Protein AF-A0AAF0S7D5-F1 (afdb_monomer_lite)

Structure (mmCIF, N/CA/C/O backbone):
data_AF-A0AAF0S7D5-F1
#
_entry.id   AF-A0AAF0S7D5-F1
#
loop_
_atom_site.group_PDB
_atom_site.id
_atom_site.type_symbol
_atom_site.label_atom_id
_atom_site.label_alt_id
_atom_site.label_comp_id
_atom_site.label_asym_id
_atom_site.label_entity_id
_atom_site.label_seq_id
_atom_site.pdbx_PDB_ins_code
_atom_site.Cartn_x
_atom_site.Cartn_y
_atom_site.Cartn_z
_atom_site.occupancy
_atom_site.B_iso_or_equiv
_atom_site.auth_seq_id
_atom_site.auth_comp_id
_atom_site.auth_asym_id
_atom_site.auth_atom_id
_atom_site.pdbx_PDB_model_num
ATOM 1 N N . MET A 1 1 ? 18.172 67.595 -21.395 1.00 47.00 1 MET A N 1
ATOM 2 C CA . MET A 1 1 ? 19.468 67.502 -22.090 1.00 47.00 1 MET A CA 1
ATOM 3 C C . MET A 1 1 ? 19.290 66.532 -23.245 1.00 47.00 1 MET A C 1
ATOM 5 O O . MET A 1 1 ? 18.990 65.375 -22.992 1.00 47.00 1 MET A O 1
ATOM 9 N N . CYS A 1 2 ? 19.377 67.025 -24.478 1.00 46.69 2 CYS A N 1
ATOM 10 C CA . CYS A 1 2 ? 19.460 66.214 -25.693 1.00 46.69 2 CYS A CA 1
ATOM 11 C C . CYS A 1 2 ? 20.924 66.235 -26.140 1.00 46.69 2 CYS A C 1
ATOM 13 O O . CYS A 1 2 ? 21.503 67.315 -26.085 1.00 46.69 2 CYS A O 1
ATOM 15 N N . ASN A 1 3 ? 21.475 65.078 -26.512 1.00 45.53 3 ASN A N 1
ATOM 16 C CA . ASN A 1 3 ? 22.605 64.801 -27.423 1.00 45.53 3 ASN A CA 1
ATOM 17 C C . ASN A 1 3 ? 23.009 63.340 -27.114 1.00 45.53 3 ASN A C 1
ATOM 19 O O . ASN A 1 3 ? 23.213 63.027 -25.947 1.00 45.53 3 ASN A O 1
ATOM 23 N N . GLY A 1 4 ? 23.026 62.363 -28.019 1.00 52.81 4 GLY A N 1
ATOM 24 C CA . GLY A 1 4 ? 23.116 62.413 -29.475 1.00 52.81 4 GLY A CA 1
ATOM 25 C C . GLY A 1 4 ? 24.525 61.998 -29.887 1.00 52.81 4 GLY A C 1
ATOM 26 O O . GLY A 1 4 ? 25.286 62.858 -30.307 1.00 52.81 4 GLY A O 1
ATOM 27 N N . ASP A 1 5 ? 24.861 60.716 -29.716 1.00 50.19 5 ASP A N 1
ATOM 28 C CA . ASP A 1 5 ? 26.110 60.125 -30.208 1.00 50.19 5 ASP A CA 1
ATOM 29 C C . ASP A 1 5 ? 25.774 58.965 -31.151 1.00 50.19 5 ASP A C 1
ATOM 31 O O . ASP A 1 5 ? 25.439 57.848 -30.746 1.00 50.19 5 ASP A O 1
ATOM 35 N N . ASP A 1 6 ? 25.811 59.302 -32.435 1.00 62.09 6 ASP A N 1
ATOM 36 C CA . ASP A 1 6 ? 25.769 58.421 -33.588 1.00 62.09 6 ASP A CA 1
ATOM 37 C C . ASP A 1 6 ? 27.044 57.579 -33.695 1.00 62.09 6 ASP A C 1
ATOM 39 O O . ASP A 1 6 ? 28.161 58.086 -33.580 1.00 62.09 6 ASP A O 1
ATOM 43 N N . GLY A 1 7 ? 26.893 56.303 -34.049 1.00 50.06 7 GLY A N 1
ATOM 44 C CA . GLY A 1 7 ? 28.019 55.546 -34.580 1.00 50.06 7 GLY A CA 1
ATOM 45 C C . GLY A 1 7 ? 27.858 54.040 -34.520 1.00 50.06 7 GLY A C 1
ATOM 46 O O . GLY A 1 7 ? 28.383 53.419 -33.607 1.00 50.06 7 GLY A O 1
ATOM 47 N N . TRP A 1 8 ? 27.231 53.447 -35.541 1.00 46.16 8 TRP A N 1
ATOM 48 C CA . TRP A 1 8 ? 27.821 52.274 -36.200 1.00 46.16 8 TRP A CA 1
ATOM 49 C C . TRP A 1 8 ? 27.163 52.007 -37.562 1.00 46.16 8 TRP A C 1
ATOM 51 O O . TRP A 1 8 ? 26.307 51.136 -37.725 1.00 46.16 8 TRP A O 1
ATOM 61 N N . SER A 1 9 ? 27.604 52.748 -38.579 1.00 54.00 9 SER A N 1
ATOM 62 C CA . SER A 1 9 ? 27.544 52.269 -39.960 1.00 54.00 9 SER A CA 1
ATOM 63 C C . SER A 1 9 ? 28.423 51.025 -40.068 1.00 54.00 9 SER A C 1
ATOM 65 O O . SER A 1 9 ? 29.644 51.112 -39.992 1.00 54.00 9 SER A O 1
ATOM 67 N N . GLY A 1 10 ? 27.794 49.865 -40.230 1.00 51.62 10 GLY A N 1
ATOM 68 C CA . GLY A 1 10 ? 28.463 48.573 -40.358 1.00 51.62 10 GLY A CA 1
ATOM 69 C C . GLY A 1 10 ? 27.780 47.688 -41.389 1.00 51.62 10 GLY A C 1
ATOM 70 O O . GLY A 1 10 ? 27.413 46.556 -41.098 1.00 51.62 10 GLY A O 1
ATOM 71 N N . MET A 1 11 ? 27.582 48.221 -42.594 1.00 58.31 11 MET A N 1
ATOM 72 C CA . MET A 1 11 ? 27.340 47.422 -43.792 1.00 58.31 11 MET A CA 1
ATOM 73 C C . MET A 1 11 ? 28.552 46.508 -44.028 1.00 58.31 11 MET A C 1
ATOM 75 O O . MET A 1 11 ? 29.620 46.948 -44.437 1.00 58.31 11 MET A O 1
ATOM 79 N N . GLY A 1 12 ? 28.392 45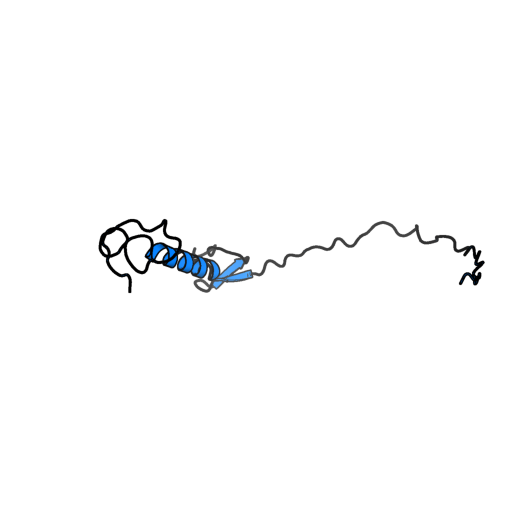.228 -43.712 1.00 53.09 12 GLY A N 1
ATOM 80 C CA . GLY A 1 12 ? 29.398 44.190 -43.901 1.00 53.09 12 GLY A CA 1
ATOM 81 C C . GLY A 1 12 ? 28.710 42.919 -44.365 1.00 53.09 12 GLY A C 1
ATOM 82 O O . GLY A 1 12 ? 28.421 42.032 -43.569 1.00 53.09 12 GLY A O 1
ATOM 83 N N . MET A 1 13 ? 28.394 42.880 -45.658 1.00 61.34 13 MET A N 1
ATOM 84 C CA . MET A 1 13 ? 27.921 41.703 -46.379 1.00 61.34 13 MET A CA 1
ATOM 85 C C . MET A 1 13 ? 29.010 40.620 -46.314 1.00 61.34 13 MET A C 1
ATOM 87 O O . MET A 1 13 ? 29.927 40.599 -47.134 1.00 61.34 13 MET A O 1
ATOM 91 N N . TRP A 1 14 ? 28.939 39.735 -45.320 1.00 60.44 14 TRP A N 1
ATOM 92 C CA . TRP A 1 14 ? 29.760 38.530 -45.270 1.00 60.44 14 TRP A CA 1
ATOM 93 C C . TRP A 1 14 ? 29.303 37.578 -46.380 1.00 60.44 14 TRP A C 1
ATOM 95 O O . TRP A 1 14 ? 28.343 36.824 -46.236 1.00 60.44 14 TRP A O 1
ATOM 105 N N . LEU A 1 15 ? 29.997 37.642 -47.515 1.00 61.84 15 LEU A N 1
ATOM 106 C CA . LEU A 1 15 ? 29.974 36.627 -48.560 1.00 61.84 15 LEU A CA 1
ATOM 107 C C . LEU A 1 15 ? 30.575 35.325 -48.011 1.00 61.84 15 LEU A C 1
ATOM 109 O O . LEU A 1 15 ? 31.761 35.061 -48.184 1.00 61.84 15 LEU A O 1
ATOM 113 N N . PHE A 1 16 ? 29.753 34.493 -47.373 1.00 61.38 16 PHE A N 1
ATOM 114 C CA . PHE A 1 16 ? 30.066 33.079 -47.183 1.00 61.38 16 PHE A CA 1
ATOM 115 C C . PHE A 1 16 ? 28.940 32.232 -47.791 1.00 61.38 16 PHE A C 1
ATOM 117 O O . PHE A 1 16 ? 27.809 32.282 -47.304 1.00 61.38 16 PHE A O 1
ATOM 124 N N . PRO A 1 17 ? 29.199 31.476 -48.874 1.00 61.16 17 PRO A N 1
ATOM 125 C CA . PRO A 1 17 ? 28.185 30.620 -49.482 1.00 61.16 17 PRO A CA 1
ATOM 126 C C . PRO A 1 17 ? 27.790 29.490 -48.510 1.00 61.16 17 PRO A C 1
ATOM 128 O O . PRO A 1 17 ? 28.673 28.898 -47.881 1.00 61.16 17 PRO A O 1
ATOM 131 N N . PRO A 1 18 ? 26.495 29.138 -48.376 1.00 56.38 18 PRO A N 1
ATOM 132 C CA . PRO A 1 18 ? 26.071 28.059 -47.491 1.00 56.38 18 PRO A CA 1
ATOM 133 C C . PRO A 1 18 ? 26.408 26.695 -48.111 1.00 56.38 18 PRO A C 1
ATOM 135 O O . PRO A 1 18 ? 25.586 26.061 -48.765 1.00 56.38 18 PRO A O 1
ATOM 138 N N . LEU A 1 19 ? 27.621 26.205 -47.861 1.00 62.25 19 LEU A N 1
ATOM 139 C CA . LEU A 1 19 ? 28.090 24.867 -48.249 1.00 62.25 19 LEU A CA 1
ATOM 140 C C . LEU A 1 19 ? 27.638 23.772 -47.258 1.00 62.25 19 LEU A C 1
ATOM 142 O O . LEU A 1 19 ? 28.296 22.748 -47.104 1.00 62.25 19 LEU A O 1
ATOM 146 N N . PHE A 1 20 ? 26.513 23.984 -46.567 1.00 60.97 20 PHE A N 1
ATOM 147 C CA . PHE A 1 20 ? 26.033 23.091 -45.503 1.00 60.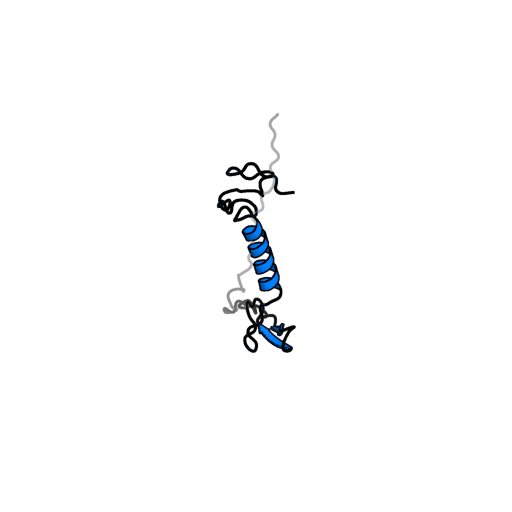97 20 PHE A CA 1
ATOM 148 C C . PHE A 1 20 ? 24.792 22.275 -45.885 1.00 60.97 20 PHE A C 1
ATOM 150 O O . PHE A 1 20 ? 24.463 21.309 -45.201 1.00 60.97 20 PHE A O 1
ATOM 157 N N . TYR A 1 21 ? 24.144 22.563 -47.017 1.00 56.22 21 TYR A N 1
ATOM 158 C CA . TYR A 1 21 ? 23.057 21.724 -47.534 1.00 56.22 21 TYR A CA 1
ATOM 159 C C . TYR A 1 21 ? 23.605 20.548 -48.363 1.00 56.22 21 TYR A C 1
ATOM 161 O O . TYR A 1 21 ? 23.360 20.446 -49.563 1.00 56.22 21 TYR A O 1
ATOM 169 N N . ARG A 1 22 ? 24.384 19.646 -47.747 1.00 56.44 22 ARG A N 1
ATOM 170 C CA . ARG A 1 22 ? 24.775 18.382 -48.413 1.00 56.44 22 ARG A CA 1
ATOM 171 C C . ARG A 1 22 ? 24.794 17.128 -47.542 1.00 56.44 22 ARG A C 1
ATOM 173 O O . ARG A 1 22 ? 24.878 16.047 -48.122 1.00 56.44 22 ARG A O 1
ATOM 180 N N . TYR A 1 23 ? 24.637 17.199 -46.221 1.00 57.97 23 TYR A N 1
ATOM 181 C CA . TYR A 1 23 ? 24.527 15.976 -45.418 1.00 57.97 23 TYR A CA 1
ATOM 182 C C . TYR A 1 23 ? 23.078 15.639 -45.081 1.00 57.97 23 TYR A C 1
ATOM 184 O O . TYR A 1 23 ? 22.358 16.411 -44.455 1.00 57.97 23 TYR A O 1
ATOM 192 N N . GLY A 1 24 ? 22.668 14.487 -45.613 1.00 52.88 24 GLY A N 1
ATOM 193 C CA . GLY A 1 24 ? 21.335 13.927 -45.532 1.00 52.88 24 GLY A CA 1
ATOM 194 C C . GLY A 1 24 ? 20.879 13.638 -44.109 1.00 52.88 24 GLY A C 1
ATOM 195 O O . GLY A 1 24 ? 21.668 13.514 -43.174 1.00 52.88 24 GLY A O 1
ATOM 196 N N . GLY A 1 25 ? 19.556 13.542 -44.003 1.00 56.59 25 GLY A N 1
ATOM 197 C CA . GLY A 1 25 ? 18.825 13.255 -42.787 1.00 56.59 25 GLY A CA 1
ATOM 198 C C . GLY A 1 25 ? 19.311 12.003 -42.065 1.00 56.59 25 GLY A C 1
ATOM 199 O O . GLY A 1 25 ? 19.582 10.961 -42.656 1.00 56.59 25 GLY A O 1
ATOM 200 N N . GLY A 1 26 ? 19.360 12.151 -40.751 1.00 52.66 26 GLY A N 1
ATOM 201 C CA . GLY A 1 26 ? 19.681 11.113 -39.793 1.00 52.66 26 GLY A CA 1
ATOM 202 C C . GLY A 1 26 ? 19.764 11.750 -38.419 1.00 52.66 26 GLY A C 1
ATOM 203 O O . GLY A 1 26 ? 20.835 11.804 -37.826 1.00 52.66 26 GLY A O 1
ATOM 204 N N . ALA A 1 27 ? 18.649 12.306 -37.937 1.00 55.03 27 ALA A N 1
ATOM 205 C CA . ALA A 1 27 ? 18.539 12.613 -36.519 1.00 55.03 27 ALA A CA 1
ATOM 206 C C . ALA A 1 27 ? 18.800 11.305 -35.748 1.00 55.03 27 ALA A C 1
ATOM 208 O O . ALA A 1 27 ? 18.149 10.302 -36.063 1.00 55.03 27 ALA A O 1
ATOM 209 N N . PRO A 1 28 ? 19.727 11.262 -34.775 1.00 56.00 28 PRO A N 1
ATOM 210 C CA . PRO A 1 28 ? 19.799 10.130 -33.872 1.00 56.00 28 PRO A CA 1
ATOM 211 C C . PRO A 1 28 ? 18.484 10.104 -33.098 1.00 56.00 28 PRO A C 1
ATOM 213 O O . PRO A 1 28 ? 18.211 10.943 -32.240 1.00 56.00 28 PRO A O 1
ATOM 216 N N . GLN A 1 29 ? 17.631 9.160 -33.472 1.00 49.94 29 GLN A N 1
ATOM 217 C CA . GLN A 1 29 ? 16.470 8.769 -32.699 1.00 49.94 29 GLN A CA 1
ATOM 218 C C . GLN A 1 29 ? 16.969 8.319 -31.329 1.00 49.94 29 GLN A C 1
ATOM 220 O O . GLN A 1 29 ? 17.550 7.249 -31.169 1.00 49.94 29 GLN A O 1
ATOM 225 N N . ASN A 1 30 ? 16.805 9.226 -30.368 1.00 48.31 30 ASN A N 1
ATOM 226 C CA . ASN A 1 30 ? 16.995 9.022 -28.947 1.00 48.31 30 ASN A CA 1
ATOM 227 C C . ASN A 1 30 ? 16.041 7.902 -28.516 1.00 48.31 30 ASN A C 1
ATOM 229 O O . ASN A 1 30 ? 14.873 8.144 -28.199 1.00 48.31 30 ASN A O 1
ATOM 233 N N . GLY A 1 31 ? 16.526 6.665 -28.619 1.00 48.84 31 GLY A N 1
ATOM 234 C CA . GLY A 1 31 ? 15.884 5.499 -28.053 1.00 48.84 31 GLY A CA 1
ATOM 235 C C . GLY A 1 31 ? 15.808 5.718 -26.554 1.00 48.84 31 GLY A C 1
ATOM 236 O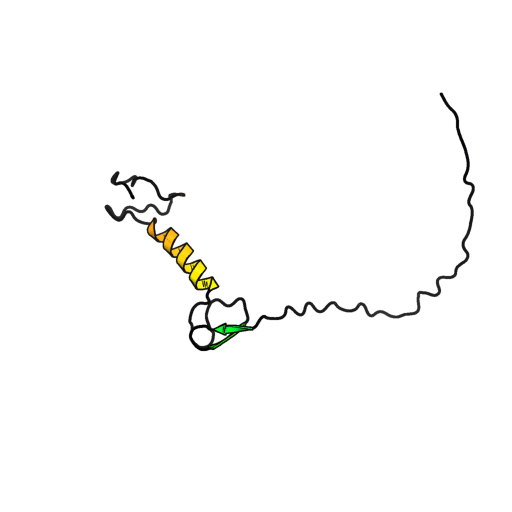 O . GLY A 1 31 ? 16.811 5.628 -25.852 1.00 48.84 31 GLY A O 1
ATOM 237 N N . LYS A 1 32 ? 14.610 6.034 -26.070 1.00 50.00 32 LYS A N 1
ATOM 238 C CA . LYS A 1 32 ? 14.265 5.887 -24.662 1.00 50.00 32 LYS A CA 1
ATOM 239 C C . LYS A 1 32 ? 14.232 4.386 -24.397 1.00 50.00 32 LYS A C 1
ATOM 241 O O . LYS A 1 32 ? 13.173 3.768 -24.433 1.00 50.00 32 LYS A O 1
ATOM 246 N N . GLU A 1 33 ? 15.406 3.792 -24.231 1.00 56.12 33 GLU A N 1
ATOM 247 C CA . GLU A 1 33 ? 15.543 2.491 -23.600 1.00 56.12 33 GLU A CA 1
ATOM 248 C C . GLU A 1 33 ? 15.190 2.724 -22.129 1.00 56.12 33 GLU A C 1
ATOM 250 O O . GLU A 1 33 ? 16.027 3.059 -21.293 1.00 56.12 33 GLU A O 1
ATOM 255 N N . GLU A 1 34 ? 13.887 2.691 -21.844 1.00 57.97 34 GLU A N 1
ATOM 256 C CA . GLU A 1 34 ? 13.370 2.542 -20.493 1.00 57.97 34 GLU A CA 1
ATOM 257 C C . GLU A 1 34 ? 13.868 1.176 -20.035 1.00 57.97 34 GLU A C 1
ATOM 259 O O . GLU A 1 34 ? 13.292 0.143 -20.370 1.00 57.97 34 GLU A O 1
ATOM 264 N N . ALA A 1 35 ? 15.042 1.175 -19.402 1.00 59.31 35 ALA A N 1
ATOM 265 C CA . ALA A 1 35 ? 15.653 -0.013 -18.848 1.00 59.31 35 ALA A CA 1
ATOM 266 C C . ALA A 1 35 ? 14.656 -0.598 -17.850 1.00 59.31 35 ALA A C 1
ATOM 268 O O . ALA A 1 35 ? 14.543 -0.126 -16.719 1.00 59.31 35 ALA A O 1
ATOM 269 N N . GLU A 1 36 ? 13.886 -1.582 -18.305 1.00 67.88 36 GLU A N 1
ATOM 270 C CA . GLU A 1 36 ? 12.944 -2.310 -17.479 1.00 67.88 36 GLU A CA 1
ATOM 271 C C . GLU A 1 36 ? 13.753 -2.968 -16.361 1.00 67.88 36 GLU A C 1
ATOM 273 O O . GLU A 1 36 ? 14.439 -3.977 -16.552 1.00 67.88 36 GLU A O 1
ATOM 278 N N . THR A 1 37 ? 13.758 -2.333 -15.189 1.00 85.06 37 THR A N 1
ATOM 279 C CA . THR A 1 37 ? 14.568 -2.792 -14.069 1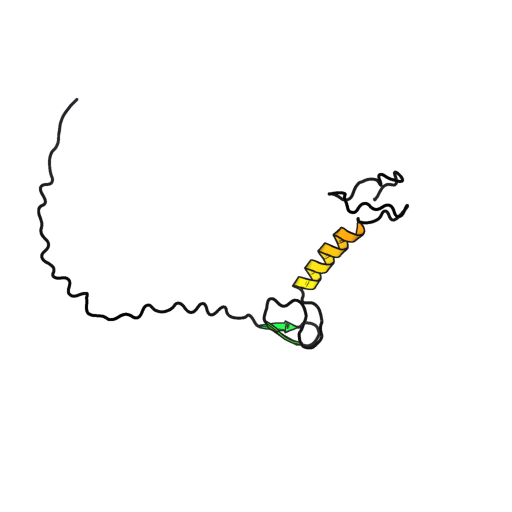.00 85.06 37 THR A CA 1
ATOM 280 C C . THR A 1 37 ? 13.965 -4.097 -13.576 1.00 85.06 37 THR A C 1
ATOM 282 O O . THR A 1 37 ? 12.878 -4.108 -12.993 1.00 85.06 37 THR A O 1
ATOM 285 N N . LYS A 1 38 ? 14.649 -5.214 -13.825 1.00 90.12 38 LYS A N 1
ATOM 286 C CA . LYS A 1 38 ? 14.251 -6.515 -13.288 1.00 90.12 38 LYS A CA 1
ATOM 287 C C . LYS A 1 38 ? 14.654 -6.604 -11.824 1.00 90.12 38 LYS A C 1
ATOM 289 O O . LYS A 1 38 ? 15.797 -6.335 -11.465 1.00 90.12 38 LYS A O 1
ATOM 294 N N . VAL A 1 39 ? 13.712 -7.002 -10.982 1.00 91.19 39 VAL A N 1
ATOM 295 C CA . VAL A 1 39 ? 13.887 -7.130 -9.535 1.00 91.19 39 VAL A CA 1
ATOM 296 C C . VAL A 1 39 ? 13.518 -8.541 -9.092 1.00 91.19 39 VAL A C 1
ATOM 298 O O . VAL A 1 39 ? 12.579 -9.149 -9.609 1.00 91.19 39 VAL A O 1
ATOM 301 N N . MET A 1 40 ? 14.264 -9.088 -8.135 1.00 93.38 40 MET A N 1
ATOM 302 C CA . MET A 1 40 ? 14.009 -10.433 -7.618 1.00 93.38 40 MET A CA 1
ATOM 303 C C . MET A 1 40 ? 12.878 -10.418 -6.586 1.00 93.38 40 MET A C 1
ATOM 305 O O . MET A 1 40 ? 12.831 -9.568 -5.696 1.00 93.38 40 MET A O 1
ATOM 309 N N . CYS A 1 41 ? 11.972 -11.389 -6.681 1.00 94.44 41 CYS A N 1
ATOM 310 C CA . CYS A 1 41 ? 10.920 -11.604 -5.701 1.00 94.44 41 CYS A CA 1
ATOM 311 C C . CYS A 1 41 ? 11.546 -12.069 -4.377 1.00 94.44 41 CYS A C 1
ATOM 313 O O . CYS A 1 41 ? 12.211 -13.104 -4.363 1.00 94.44 41 CYS A O 1
ATOM 315 N N . PRO A 1 42 ? 11.283 -11.397 -3.242 1.00 91.50 42 PRO A N 1
ATOM 316 C CA . PRO A 1 42 ? 11.858 -11.790 -1.955 1.00 91.50 42 PRO A CA 1
ATOM 317 C C . PRO A 1 42 ? 11.260 -13.089 -1.390 1.00 91.50 42 PRO A C 1
ATOM 319 O O . PRO A 1 42 ? 11.742 -13.583 -0.379 1.00 91.50 42 PRO A O 1
ATOM 322 N N . VAL A 1 43 ? 10.189 -13.619 -1.997 1.00 94.94 43 VAL A N 1
ATOM 323 C CA . VAL A 1 43 ? 9.496 -14.827 -1.518 1.00 94.94 43 VAL A CA 1
ATOM 324 C C . VAL A 1 43 ? 9.962 -16.081 -2.251 1.00 94.94 43 VAL A C 1
ATOM 326 O O . VAL A 1 43 ? 10.216 -17.093 -1.612 1.00 94.94 43 VAL A O 1
ATOM 329 N N . CYS A 1 44 ? 10.069 -16.030 -3.580 1.00 95.56 44 CYS A N 1
ATOM 330 C CA . CYS A 1 44 ? 10.421 -17.200 -4.392 1.00 95.56 44 CYS A CA 1
ATOM 331 C C . CYS A 1 44 ? 11.682 -17.018 -5.250 1.00 95.56 44 CYS A C 1
ATOM 333 O O . CYS A 1 44 ? 12.068 -17.944 -5.951 1.00 95.56 44 CYS A O 1
ATOM 335 N N . GLY A 1 45 ? 12.309 -15.837 -5.246 1.00 93.94 45 GLY A N 1
ATOM 336 C CA . GLY A 1 45 ? 13.500 -15.545 -6.051 1.00 93.94 45 GLY A CA 1
ATOM 337 C C . GLY A 1 45 ? 13.242 -15.239 -7.532 1.00 93.94 45 GLY A C 1
ATOM 338 O O . GLY A 1 45 ? 14.182 -14.894 -8.242 1.00 93.94 45 GLY A O 1
ATOM 339 N N . ALA A 1 46 ? 11.997 -15.314 -8.013 1.00 94.88 46 ALA A N 1
ATOM 340 C CA . ALA A 1 46 ? 11.667 -15.046 -9.414 1.00 94.88 46 ALA A CA 1
ATOM 341 C C . ALA A 1 46 ? 11.971 -13.600 -9.839 1.00 94.88 46 ALA A C 1
ATOM 343 O O . ALA A 1 46 ? 11.689 -12.654 -9.101 1.00 94.88 46 ALA A O 1
ATOM 344 N N . LEU A 1 47 ? 12.489 -13.419 -11.053 1.00 94.56 47 LEU A N 1
ATOM 345 C CA . LEU A 1 47 ? 12.734 -12.101 -11.640 1.00 94.56 47 LEU A CA 1
ATOM 346 C C . LEU A 1 47 ? 11.426 -11.510 -12.181 1.00 94.56 47 LEU A C 1
ATOM 348 O O . LEU A 1 47 ? 10.810 -12.092 -13.066 1.00 94.56 47 LEU A O 1
ATOM 352 N N . ASN A 1 48 ? 11.023 -10.347 -11.669 1.00 93.38 48 ASN A N 1
ATOM 353 C CA . ASN A 1 48 ? 9.859 -9.591 -12.135 1.00 93.38 48 ASN A CA 1
ATOM 354 C C . ASN A 1 48 ? 10.294 -8.230 -12.687 1.00 93.38 48 ASN A C 1
ATOM 356 O O . ASN A 1 48 ? 11.259 -7.639 -12.203 1.00 93.38 48 ASN A O 1
ATOM 360 N N . SER A 1 49 ? 9.558 -7.707 -13.661 1.00 91.56 49 SER A N 1
ATOM 361 C CA . SER A 1 49 ? 9.777 -6.369 -14.216 1.00 91.56 49 SER A CA 1
ATOM 362 C C . SER A 1 49 ? 9.183 -5.300 -13.296 1.00 91.56 49 SER A C 1
ATOM 364 O O . SER A 1 49 ? 7.992 -5.333 -12.991 1.00 91.56 49 SER A O 1
ATOM 366 N N . TYR A 1 50 ? 10.003 -4.373 -12.794 1.00 86.44 50 TYR A N 1
ATOM 367 C CA . TYR A 1 50 ? 9.529 -3.286 -11.938 1.00 86.44 50 TYR A CA 1
ATOM 368 C C . TYR A 1 50 ? 8.979 -2.124 -12.782 1.00 86.44 50 TYR A C 1
ATOM 370 O O . TYR A 1 50 ? 9.632 -1.735 -13.747 1.00 86.44 50 TYR A O 1
ATOM 378 N N . PRO A 1 51 ? 7.845 -1.512 -12.391 1.00 90.06 51 PRO A N 1
ATOM 379 C CA . PRO A 1 51 ? 7.037 -1.806 -11.202 1.00 90.06 51 PRO A CA 1
ATOM 380 C C . PRO A 1 51 ? 6.063 -2.986 -11.396 1.00 90.06 51 PRO A C 1
ATOM 382 O O . PRO A 1 51 ? 5.225 -2.972 -12.292 1.00 90.06 51 PRO A O 1
ATOM 385 N N . TYR A 1 52 ? 6.088 -3.963 -10.477 1.00 91.25 52 TYR A N 1
ATOM 386 C CA . TYR A 1 52 ? 5.130 -5.081 -10.429 1.00 91.25 52 TYR A CA 1
ATOM 387 C C . TYR A 1 52 ? 4.249 -5.008 -9.172 1.00 91.25 52 TYR A C 1
ATOM 389 O O . TYR A 1 52 ? 4.691 -4.540 -8.119 1.00 91.25 52 TYR A O 1
ATOM 397 N N . ARG A 1 53 ? 2.996 -5.483 -9.253 1.00 93.00 53 ARG A N 1
ATOM 398 C CA . ARG A 1 53 ? 2.087 -5.577 -8.088 1.00 93.00 53 ARG A CA 1
ATOM 399 C C . ARG A 1 53 ? 2.138 -6.933 -7.397 1.00 93.00 53 ARG A C 1
ATOM 401 O O . ARG A 1 53 ? 2.189 -6.989 -6.173 1.00 93.00 53 ARG A O 1
ATOM 408 N N . TYR A 1 54 ? 2.173 -8.008 -8.178 1.00 95.06 54 TYR A N 1
ATOM 409 C CA . TYR A 1 54 ? 2.238 -9.388 -7.703 1.00 95.06 54 TYR A CA 1
ATOM 410 C C . TYR A 1 54 ? 3.276 -10.151 -8.517 1.00 95.06 54 TYR A C 1
ATOM 412 O O . TYR A 1 54 ? 3.432 -9.892 -9.709 1.00 95.06 54 TYR A O 1
ATOM 420 N N . CYS A 1 55 ? 4.007 -11.053 -7.868 1.00 95.62 55 CYS A N 1
ATOM 421 C CA . CYS A 1 55 ? 4.974 -11.913 -8.539 1.00 95.62 55 CYS A CA 1
ATOM 422 C C . CYS A 1 55 ? 4.264 -12.814 -9.559 1.00 95.62 55 CYS A C 1
ATOM 424 O O . CYS A 1 55 ? 3.284 -13.463 -9.193 1.00 95.62 55 CYS A O 1
ATOM 426 N N . SER A 1 56 ? 4.789 -12.916 -10.784 1.00 94.00 56 SER A N 1
ATOM 427 C CA . SER A 1 56 ? 4.223 -13.785 -11.830 1.00 94.00 56 SER A CA 1
ATOM 428 C C . SER A 1 56 ? 4.243 -15.270 -11.454 1.00 94.00 56 SER A C 1
ATOM 430 O O . SER A 1 56 ? 3.302 -15.988 -11.763 1.00 94.00 56 SER A O 1
ATOM 432 N N . GLU A 1 57 ? 5.284 -15.705 -10.737 1.00 95.19 57 GLU A N 1
ATOM 433 C CA . GLU A 1 57 ? 5.479 -17.120 -10.397 1.00 95.19 57 GLU A CA 1
ATOM 434 C C . GLU A 1 57 ? 4.715 -17.561 -9.141 1.00 95.19 57 GLU A C 1
ATOM 436 O O . GLU A 1 57 ? 4.090 -18.614 -9.130 1.00 95.19 57 GLU A O 1
ATOM 441 N N . CYS A 1 58 ? 4.772 -16.782 -8.052 1.00 95.56 58 CYS A N 1
ATOM 442 C CA . CYS A 1 58 ? 4.210 -17.198 -6.757 1.00 95.56 58 CYS A CA 1
ATOM 443 C C . CYS A 1 58 ? 3.006 -16.373 -6.283 1.00 95.56 58 CYS A C 1
ATOM 445 O O . CYS A 1 58 ? 2.474 -16.638 -5.207 1.00 95.56 58 CYS A O 1
ATOM 447 N N . GLY A 1 59 ? 2.617 -15.321 -7.010 1.00 94.19 59 GLY A N 1
ATOM 448 C CA . GLY A 1 59 ? 1.498 -14.445 -6.643 1.00 94.19 59 GLY A CA 1
ATOM 449 C C . GLY A 1 59 ? 1.733 -13.555 -5.417 1.00 94.19 59 GLY A C 1
ATOM 450 O O . GLY A 1 59 ? 0.844 -12.800 -5.028 1.00 94.19 59 GLY A O 1
ATOM 451 N N . SER A 1 60 ? 2.917 -13.595 -4.794 1.00 94.44 60 SER A N 1
ATOM 452 C CA . SER A 1 60 ? 3.205 -12.749 -3.631 1.00 94.44 60 SER A CA 1
ATOM 453 C C . SER A 1 60 ? 3.201 -11.262 -4.004 1.00 94.44 60 SER A C 1
ATOM 455 O O . SER A 1 60 ? 3.771 -10.902 -5.038 1.00 94.44 60 SER A O 1
ATOM 457 N N . PRO A 1 61 ? 2.613 -10.381 -3.172 1.00 94.12 61 PRO A N 1
ATOM 458 C CA . PRO A 1 61 ? 2.584 -8.953 -3.450 1.00 94.12 61 PRO A CA 1
ATOM 459 C C . PRO A 1 61 ? 3.991 -8.358 -3.393 1.00 94.12 61 PRO A C 1
ATOM 461 O O . PRO A 1 61 ? 4.821 -8.755 -2.563 1.00 94.12 61 PRO A O 1
ATOM 464 N N . SER A 1 62 ? 4.245 -7.381 -4.258 1.00 93.12 62 SER A N 1
ATOM 465 C CA . SER A 1 62 ? 5.492 -6.628 -4.254 1.00 93.12 62 SER A CA 1
ATOM 466 C C . SER A 1 62 ? 5.639 -5.826 -2.957 1.00 93.12 62 SER A C 1
ATOM 468 O O . SER A 1 62 ? 4.642 -5.534 -2.289 1.00 93.12 62 SER A O 1
ATOM 470 N N . PRO A 1 63 ? 6.867 -5.438 -2.570 1.00 87.94 63 PRO A N 1
ATOM 471 C CA . PRO A 1 63 ? 7.074 -4.577 -1.409 1.00 87.94 63 PRO A CA 1
ATOM 472 C C . PRO A 1 63 ? 6.221 -3.307 -1.487 1.00 87.94 63 PRO A C 1
ATOM 474 O O . PRO A 1 63 ? 5.560 -2.953 -0.516 1.00 87.94 63 PRO A O 1
ATOM 477 N N . MET A 1 64 ? 6.149 -2.685 -2.668 1.00 87.38 64 MET A N 1
ATOM 478 C CA . MET A 1 64 ? 5.339 -1.489 -2.898 1.00 87.38 64 MET A CA 1
ATOM 479 C C . MET A 1 64 ? 3.844 -1.753 -2.672 1.00 87.38 64 MET A C 1
ATOM 481 O O . MET A 1 64 ? 3.184 -0.969 -1.991 1.00 87.38 64 MET A O 1
ATOM 485 N N . GLU A 1 65 ? 3.323 -2.883 -3.160 1.00 91.88 65 GLU A N 1
ATOM 486 C CA . GLU A 1 65 ? 1.923 -3.257 -2.933 1.00 91.88 65 GLU A CA 1
ATOM 487 C C . GLU A 1 65 ? 1.647 -3.572 -1.455 1.00 91.88 65 GLU A C 1
ATOM 489 O O . GLU A 1 65 ? 0.596 -3.207 -0.925 1.00 91.88 65 GLU A O 1
ATOM 494 N N . LYS A 1 66 ? 2.612 -4.164 -0.735 1.00 88.19 66 LYS A N 1
ATOM 495 C CA . LYS A 1 66 ? 2.505 -4.368 0.719 1.00 88.19 66 LYS A CA 1
ATOM 496 C C . LYS A 1 66 ? 2.364 -3.034 1.459 1.00 88.19 66 LYS A C 1
ATOM 498 O O . LYS A 1 66 ? 1.434 -2.905 2.254 1.00 88.19 66 LYS A O 1
ATOM 503 N N . TYR A 1 67 ? 3.196 -2.035 1.160 1.00 86.06 67 TYR A N 1
ATOM 504 C CA . TYR A 1 67 ? 3.075 -0.695 1.758 1.00 86.06 67 TYR A CA 1
ATOM 505 C C . TYR A 1 67 ? 1.758 0.006 1.386 1.00 86.06 67 TYR A C 1
ATOM 507 O O . TYR A 1 67 ? 1.126 0.639 2.230 1.00 86.06 67 TYR A O 1
ATOM 515 N N . ALA A 1 68 ? 1.291 -0.134 0.143 1.00 84.75 68 ALA A N 1
ATOM 516 C CA . ALA A 1 68 ? 0.002 0.424 -0.270 1.00 84.75 68 ALA A CA 1
ATOM 517 C C . ALA A 1 68 ? -1.175 -0.246 0.467 1.00 84.75 68 ALA A C 1
ATOM 519 O O . ALA A 1 68 ? -2.125 0.418 0.895 1.00 84.75 68 ALA A O 1
ATOM 520 N N . SER A 1 69 ? -1.105 -1.567 0.653 1.00 82.06 69 SER A N 1
ATOM 521 C CA . SER A 1 69 ? -2.128 -2.340 1.355 1.00 82.06 69 SER A CA 1
ATOM 522 C C . SER A 1 69 ? -2.192 -2.020 2.850 1.00 82.06 69 SER A C 1
ATOM 524 O O . SER A 1 69 ? -3.296 -1.896 3.383 1.00 82.06 69 SER A O 1
ATOM 526 N N . SER A 1 70 ? -1.052 -1.799 3.518 1.00 78.75 70 SER A N 1
ATOM 527 C CA . SER A 1 70 ? -1.024 -1.394 4.928 1.00 78.75 70 SER A CA 1
ATOM 528 C C . SER A 1 70 ? -1.605 0.006 5.112 1.00 78.75 70 SER A C 1
ATOM 530 O O . SER A 1 70 ? -2.485 0.182 5.951 1.00 78.75 70 SER A O 1
ATOM 532 N N . ALA A 1 71 ? -1.246 0.966 4.255 1.00 74.00 71 ALA A N 1
ATOM 533 C CA . ALA A 1 71 ? -1.842 2.303 4.272 1.00 74.00 71 ALA A CA 1
ATOM 534 C C . ALA A 1 71 ? -3.374 2.262 4.081 1.00 74.00 71 ALA A C 1
ATOM 536 O O . ALA A 1 71 ? -4.130 2.962 4.761 1.00 74.00 71 ALA A O 1
ATOM 537 N N . ARG A 1 72 ? -3.870 1.393 3.187 1.00 74.00 72 ARG A N 1
ATOM 538 C CA . ARG A 1 72 ? -5.315 1.187 2.992 1.00 74.00 72 ARG A CA 1
ATOM 539 C C . ARG A 1 72 ? -5.973 0.499 4.192 1.00 74.00 72 ARG A C 1
ATOM 541 O O . ARG A 1 72 ? -7.117 0.827 4.513 1.00 74.00 72 ARG A O 1
ATOM 548 N N . ALA A 1 73 ? -5.290 -0.445 4.837 1.00 72.38 73 ALA A N 1
ATOM 549 C CA . ALA A 1 73 ? -5.786 -1.145 6.018 1.00 72.38 73 ALA A CA 1
ATOM 550 C C . ALA A 1 73 ? -5.906 -0.205 7.224 1.00 72.38 73 ALA A C 1
ATOM 552 O O . ALA A 1 73 ? -6.929 -0.232 7.906 1.00 72.38 73 ALA A O 1
ATOM 553 N N . GLU A 1 74 ? -4.935 0.682 7.444 1.00 69.00 74 GLU A N 1
ATOM 554 C CA . GLU A 1 74 ? -5.008 1.686 8.511 1.00 69.00 74 GLU A CA 1
ATOM 555 C C . GLU A 1 74 ? -6.203 2.620 8.337 1.00 69.00 74 GLU A C 1
ATOM 557 O O . GLU A 1 74 ? -6.974 2.815 9.275 1.00 69.00 74 GLU A O 1
ATOM 562 N N . LYS A 1 75 ? -6.462 3.088 7.111 1.00 65.38 75 LYS A N 1
ATOM 563 C CA . LYS A 1 75 ? -7.667 3.877 6.815 1.00 65.38 75 LYS A CA 1
ATOM 564 C C . LYS A 1 75 ? -8.965 3.116 7.124 1.00 65.38 75 LYS A C 1
ATOM 566 O O . LYS A 1 75 ? -9.968 3.723 7.492 1.00 65.38 75 LYS A O 1
ATOM 571 N N . ARG A 1 76 ? -8.965 1.784 6.990 1.00 64.31 76 ARG A N 1
ATOM 572 C CA . ARG A 1 76 ? -10.132 0.940 7.294 1.00 64.31 76 ARG A CA 1
ATOM 573 C C . ARG A 1 76 ? -10.323 0.645 8.780 1.00 64.31 76 ARG A C 1
ATOM 575 O O . ARG A 1 76 ? -11.454 0.396 9.183 1.00 64.31 76 ARG A O 1
ATOM 582 N N . ARG A 1 77 ? -9.274 0.715 9.605 1.00 65.56 77 ARG A N 1
ATOM 583 C CA . ARG A 1 77 ? -9.401 0.547 11.067 1.00 65.56 77 ARG A CA 1
ATOM 584 C C . ARG A 1 77 ? -10.270 1.628 11.711 1.00 65.56 77 ARG A C 1
ATOM 586 O O . ARG A 1 77 ? -10.890 1.371 12.730 1.00 65.56 77 ARG A O 1
ATOM 593 N N . PHE A 1 78 ? -10.388 2.785 11.065 1.00 68.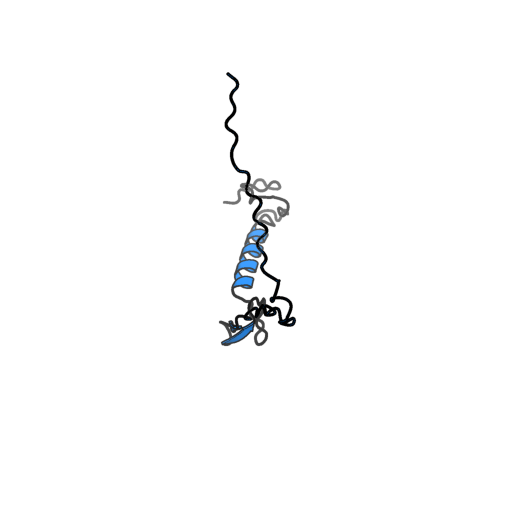56 78 PHE A N 1
ATOM 594 C CA . PHE A 1 78 ? -11.264 3.882 11.480 1.00 68.56 78 PHE A CA 1
ATOM 595 C C . PHE A 1 78 ? -12.574 3.941 10.679 1.00 68.56 78 PHE A C 1
ATOM 597 O O . PHE A 1 78 ? -13.158 5.006 10.545 1.00 68.56 78 PHE A O 1
ATOM 604 N N . SER A 1 79 ? -13.017 2.831 10.075 1.00 78.62 79 SER A N 1
ATOM 605 C CA . SER A 1 79 ? -14.283 2.773 9.320 1.00 78.62 79 SER A CA 1
ATOM 606 C C . SER A 1 79 ? -15.494 2.446 10.184 1.00 78.62 79 SER A C 1
ATOM 608 O O . SER A 1 79 ? -16.603 2.843 9.840 1.00 78.62 79 SER A O 1
ATOM 610 N N . PHE A 1 80 ? -15.286 1.745 11.296 1.00 82.94 80 PHE A N 1
ATOM 611 C CA . PHE A 1 80 ? -16.353 1.325 12.195 1.00 82.94 80 PHE A CA 1
ATOM 612 C C . PHE A 1 80 ? -15.939 1.573 13.639 1.00 82.94 80 PHE A C 1
ATOM 614 O O . PHE A 1 80 ? -14.787 1.340 14.003 1.00 82.94 80 PHE A O 1
ATOM 621 N N . CYS A 1 81 ? -16.879 2.034 14.458 1.00 83.00 81 CYS A N 1
ATOM 622 C CA . CYS A 1 81 ? -16.676 2.157 15.894 1.00 83.00 81 CYS A CA 1
ATOM 623 C C . CYS A 1 81 ? -16.545 0.757 16.534 1.00 83.00 81 CYS A C 1
ATOM 625 O O . CYS A 1 81 ? -17.502 -0.011 16.446 1.00 83.00 81 CYS A O 1
ATOM 627 N N . PRO A 1 82 ? -15.439 0.404 17.218 1.00 79.75 82 PRO A N 1
ATOM 628 C CA . PRO A 1 82 ? -15.312 -0.856 17.964 1.00 79.75 82 PRO A CA 1
ATOM 629 C C . PRO A 1 82 ? -16.336 -1.053 19.091 1.00 79.75 82 PRO A C 1
ATOM 631 O O . PRO A 1 82 ? -16.548 -2.186 19.509 1.00 79.75 82 PRO A O 1
ATOM 634 N N . PHE A 1 83 ? -16.960 0.017 19.589 1.00 84.56 83 PHE A N 1
ATOM 635 C CA . PHE A 1 83 ? -17.880 -0.050 20.727 1.00 84.56 83 PHE A CA 1
ATOM 636 C C . PHE A 1 83 ? -19.343 -0.211 20.305 1.00 84.56 83 PHE A C 1
ATOM 638 O O . PHE A 1 83 ? -20.064 -1.010 20.892 1.00 84.56 83 PHE A O 1
ATOM 645 N N . CYS A 1 84 ? -19.784 0.516 19.272 1.00 88.25 84 CYS A N 1
ATOM 646 C CA . CYS A 1 84 ? -21.182 0.504 18.823 1.00 88.25 84 CYS A CA 1
ATOM 647 C C . CYS A 1 84 ? -21.393 -0.031 17.399 1.00 88.25 84 CYS A C 1
ATOM 649 O O . CYS A 1 84 ? -22.531 -0.174 16.966 1.00 88.25 84 CYS A O 1
ATOM 651 N N . GLY A 1 85 ? -20.323 -0.285 16.638 1.00 85.88 85 GLY A N 1
ATOM 652 C CA . GLY A 1 85 ? -20.405 -0.722 15.240 1.00 85.88 85 GLY A CA 1
ATOM 653 C C . GLY A 1 85 ? -20.815 0.369 14.241 1.00 85.88 85 GLY A C 1
ATOM 654 O O . GLY A 1 85 ? -20.943 0.078 13.054 1.00 85.88 85 GLY A O 1
ATOM 655 N N . GLY A 1 86 ? -21.002 1.617 14.688 1.00 85.94 86 GLY A N 1
ATOM 656 C CA . GLY A 1 86 ? -21.397 2.740 13.835 1.00 85.94 86 GLY A CA 1
ATOM 657 C C . GLY A 1 86 ? -20.394 3.024 12.713 1.00 85.94 86 GLY A C 1
ATOM 658 O O . GLY A 1 86 ? -19.180 2.972 12.925 1.00 85.94 86 GLY A O 1
ATOM 659 N N . ASP A 1 87 ? -20.909 3.334 11.522 1.00 86.69 87 ASP A N 1
ATOM 660 C CA . ASP A 1 87 ? -20.110 3.641 10.334 1.00 86.69 87 ASP A CA 1
ATOM 661 C C . ASP A 1 87 ? -19.516 5.051 10.411 1.00 86.69 87 ASP A C 1
ATOM 663 O O . ASP A 1 87 ? -20.239 6.043 10.433 1.00 86.69 87 ASP A O 1
ATOM 667 N N . ILE A 1 88 ? -18.189 5.146 10.441 1.00 80.44 88 ILE A N 1
ATOM 668 C CA . ILE A 1 88 ? -17.444 6.412 10.528 1.00 80.44 88 ILE A CA 1
ATOM 669 C C . ILE A 1 88 ? -16.530 6.633 9.308 1.00 80.44 88 ILE A C 1
ATOM 671 O O . ILE A 1 88 ? -15.638 7.479 9.335 1.00 80.44 88 ILE A O 1
ATOM 675 N N . ARG A 1 89 ? -16.774 5.928 8.189 1.00 81.06 89 ARG A N 1
ATOM 676 C CA . ARG A 1 89 ? -15.970 6.017 6.946 1.00 81.06 89 ARG A CA 1
ATOM 677 C C . ARG A 1 89 ? -15.962 7.401 6.298 1.00 81.06 89 ARG A C 1
ATOM 679 O O . ARG A 1 89 ? -15.059 7.697 5.516 1.00 81.06 89 ARG A O 1
ATOM 686 N N . GLY A 1 90 ? -16.975 8.217 6.585 1.00 77.69 90 GLY A N 1
ATOM 687 C CA . GLY A 1 90 ? -17.129 9.576 6.061 1.00 77.69 90 GLY A CA 1
ATOM 688 C C . GLY A 1 90 ? -16.321 10.641 6.805 1.00 77.69 90 GLY A C 1
ATOM 689 O O . GLY A 1 90 ? -16.290 11.788 6.363 1.00 77.69 90 GLY A O 1
ATOM 690 N N . LEU A 1 91 ? -15.662 10.295 7.916 1.00 74.19 91 LEU A N 1
ATOM 691 C CA . LEU A 1 91 ? -14.887 11.253 8.694 1.00 74.19 91 LEU A CA 1
ATOM 692 C C . LEU A 1 91 ? -13.460 11.396 8.146 1.00 74.19 91 LEU A C 1
ATOM 694 O O . LEU A 1 91 ? -12.722 10.428 7.983 1.00 74.19 91 LEU A O 1
ATOM 698 N N . SER A 1 92 ? -13.058 12.635 7.860 1.00 61.56 92 SER A N 1
ATOM 699 C CA . SER A 1 92 ? -11.783 12.974 7.211 1.00 61.56 92 SER A CA 1
ATOM 700 C C . SER A 1 92 ? -10.549 12.864 8.124 1.00 61.56 92 SER A C 1
ATOM 702 O O . SER A 1 92 ? -9.423 13.001 7.647 1.00 61.56 92 SER A O 1
ATOM 704 N N . LYS A 1 93 ? -10.740 12.570 9.416 1.00 67.88 93 LYS A N 1
ATOM 705 C CA . LYS A 1 93 ? -9.710 12.278 10.429 1.00 67.88 93 LYS A CA 1
ATOM 706 C C . LYS A 1 93 ? -10.257 11.258 11.433 1.00 67.88 93 LYS A C 1
ATOM 708 O O . LYS A 1 93 ? -11.471 11.258 11.638 1.00 67.88 93 LYS A O 1
ATOM 713 N N . PRO A 1 94 ? -9.404 10.439 12.083 1.00 64.50 94 PRO A N 1
ATOM 714 C CA . PRO A 1 94 ? -9.851 9.598 13.189 1.00 64.50 94 PRO A CA 1
ATOM 715 C C . PRO A 1 94 ? -10.436 10.515 14.273 1.00 64.50 94 PRO A C 1
ATOM 717 O O . PRO A 1 94 ? -9.711 11.373 14.792 1.00 64.50 94 PRO A O 1
ATOM 720 N N . PRO A 1 95 ? -11.748 10.443 14.559 1.00 70.06 95 PRO A N 1
ATOM 721 C CA . PRO A 1 95 ? -12.326 11.318 15.560 1.00 70.06 95 PRO A CA 1
ATOM 722 C C . PRO A 1 95 ? -11.816 10.928 16.944 1.00 70.06 95 PRO A C 1
ATOM 724 O O . PRO A 1 95 ? -11.553 9.763 17.217 1.00 70.06 95 PRO A O 1
ATOM 727 N N . ARG A 1 96 ? -11.721 11.906 17.846 1.00 76.75 96 ARG A N 1
ATOM 728 C CA . ARG A 1 96 ? -11.431 11.653 19.268 1.00 76.75 96 ARG A CA 1
ATOM 729 C C . ARG A 1 96 ? -12.564 10.882 19.962 1.00 76.75 96 ARG A C 1
ATOM 731 O O . ARG A 1 96 ? -12.325 10.261 20.991 1.00 76.75 96 ARG A O 1
ATOM 738 N N . TYR A 1 97 ? -13.784 10.961 19.429 1.00 83.31 97 TYR A N 1
ATOM 739 C CA . TYR A 1 97 ? -14.993 10.356 19.987 1.00 83.31 97 TYR A CA 1
ATOM 740 C C . TYR A 1 97 ? -15.938 9.861 18.881 1.00 83.31 97 TYR A C 1
ATOM 742 O O . TYR A 1 97 ? -15.954 10.406 17.777 1.00 83.31 97 TYR A O 1
ATOM 750 N N . CYS A 1 98 ? -16.733 8.829 19.151 1.00 85.12 98 CYS A N 1
ATOM 751 C CA . CYS A 1 98 ? -17.749 8.346 18.219 1.00 85.12 98 CYS A CA 1
ATOM 752 C C . CYS A 1 98 ? -18.996 9.255 18.235 1.00 85.12 98 CYS A C 1
ATOM 754 O O . CYS A 1 98 ? -19.558 9.445 19.306 1.00 85.12 98 CYS A O 1
ATOM 756 N N . PRO A 1 99 ? -19.516 9.744 17.091 1.00 82.38 99 PRO A N 1
ATOM 757 C CA . PRO A 1 99 ? -20.719 10.590 17.064 1.00 82.38 99 PRO A CA 1
ATOM 758 C C . PRO A 1 99 ? -22.031 9.843 17.371 1.00 82.38 99 PRO A C 1
ATOM 760 O O . PRO A 1 99 ? -23.076 10.474 17.478 1.00 82.38 99 PRO A O 1
ATOM 763 N N . TYR A 1 100 ? -22.001 8.509 17.454 1.00 83.94 100 TYR A N 1
ATOM 764 C CA . TYR A 1 100 ? -23.191 7.679 17.684 1.00 83.94 100 TYR A CA 1
ATOM 765 C C . TYR A 1 100 ? -23.306 7.155 19.116 1.00 83.94 100 TYR A C 1
ATOM 767 O O . TYR A 1 100 ? -24.402 6.814 19.548 1.00 83.94 100 TYR A O 1
ATOM 775 N N . CYS A 1 101 ? -22.185 7.018 19.825 1.00 87.12 101 CYS A N 1
ATOM 776 C CA . CYS A 1 101 ? -22.156 6.448 21.174 1.00 87.12 101 CYS A CA 1
ATOM 777 C C . CYS A 1 101 ? -21.251 7.217 22.144 1.00 87.12 101 CYS A C 1
ATOM 779 O O . CYS A 1 101 ? -20.988 6.714 23.228 1.00 87.12 101 CYS A O 1
ATOM 781 N N . ASP A 1 102 ? -20.721 8.373 21.728 1.00 83.44 102 ASP A N 1
ATOM 782 C CA . ASP A 1 102 ? -19.870 9.293 22.503 1.00 83.44 102 ASP A CA 1
ATOM 783 C C . ASP A 1 102 ? -18.594 8.686 23.121 1.00 83.44 102 ASP A C 1
ATOM 785 O O . ASP A 1 102 ? -17.857 9.346 23.855 1.00 83.44 102 ASP A O 1
ATOM 789 N N . GLU A 1 103 ? -18.275 7.440 22.769 1.00 82.69 103 GLU A N 1
ATOM 790 C CA . GLU A 1 103 ? -17.120 6.721 23.294 1.00 82.69 103 GLU A CA 1
ATOM 791 C C . GLU A 1 103 ? -15.815 7.268 22.706 1.00 82.69 103 GLU A C 1
ATOM 793 O O . GLU A 1 103 ? -15.739 7.590 21.514 1.00 82.69 103 GLU A O 1
ATOM 798 N N . A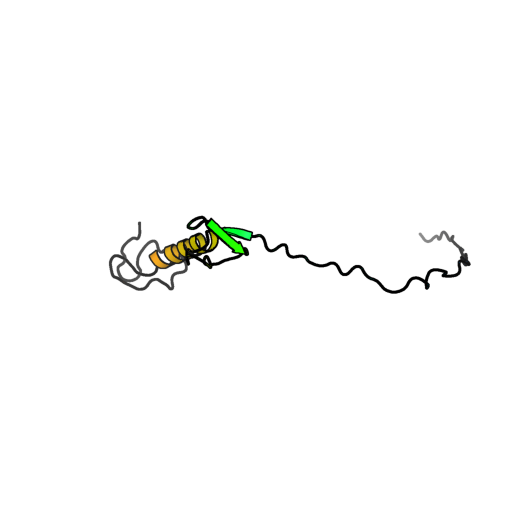RG A 1 104 ? -14.770 7.367 23.536 1.00 78.12 104 ARG A N 1
ATOM 799 C CA . ARG A 1 104 ? -13.468 7.904 23.122 1.00 78.12 104 ARG A CA 1
ATOM 800 C C . ARG A 1 104 ? -12.612 6.834 22.447 1.00 78.12 104 ARG A C 1
ATOM 802 O O . ARG A 1 104 ? -12.360 5.777 23.016 1.00 78.12 104 ARG A O 1
ATOM 809 N N . PHE A 1 105 ? -12.098 7.147 21.259 1.00 70.50 105 PHE A N 1
ATOM 810 C CA . PHE A 1 105 ? -11.046 6.358 20.618 1.00 70.50 105 PHE A CA 1
ATOM 811 C C . PHE A 1 105 ? -9.702 6.864 21.163 1.00 70.50 105 PHE A C 1
ATOM 813 O O . PHE A 1 105 ? -9.295 7.981 20.837 1.00 70.50 105 PHE A O 1
ATOM 820 N N . PHE A 1 106 ? -9.098 6.105 22.085 1.00 60.69 106 PHE A N 1
ATOM 821 C CA . PHE A 1 106 ? -7.792 6.416 22.686 1.00 60.69 106 PHE A CA 1
ATOM 822 C C . PHE A 1 106 ? -6.661 6.387 21.654 1.00 60.69 106 PHE A C 1
ATOM 824 O O . PHE A 1 106 ? -6.655 5.459 20.812 1.00 60.69 106 PHE A O 1
#

Sequence (106 aa):
MCNGDDGWSGMGMWLFPPLFYRYGGGAPQNGKEEAETKVMCPVCGALNSYPYRYCSECGSPSPMEKYASSARAEKRRFSFCPFCGGDIRGLSKPPRYCPYCDERFF

Radius of gyration: 34.36 Å; chains: 1; bounding box: 53×85×73 Å

Secondary structure (DSSP, 8-state):
------------------TTTTSPP------------EEE-TTT--EEESS-SB-TTT-PBPHHHHHHHHHHHHHHHTSB-TTT--B-TT-SS--SB-TTT--B--

pLDDT: mean 74.05, std 16.02, range [45.53, 95.62]

Foldseek 3Di:
DDDDDDDDPDPDPPPDDPPPPPDDDDDPPPPPPVVQDWDADPPPRDTDGPPDQADPPPRHGDPVNVVVVVVVVVLVVLQADPPPRDGPNPDPDNDQADPPPRHGDD